Protein AF-A0A7Y0HTE8-F1 (afdb_monomer_lite)

pLDDT: mean 78.84, std 14.49, range [45.84, 96.31]

Foldseek 3Di:
DDPPPPPPPPPCVPVDDDDPVNVVVVVVVVVVVVVVVVD

Secondary structure (DSSP, 8-state):
-----------GGG-----HHHHHHHHHHHHHHHHHTT-

Structure (mmCIF, N/CA/C/O backbone):
data_AF-A0A7Y0HTE8-F1
#
_entry.id   AF-A0A7Y0HTE8-F1
#
loop_
_atom_site.group_PDB
_atom_site.id
_atom_site.type_symbol
_atom_site.label_atom_id
_atom_site.label_alt_id
_atom_site.label_comp_id
_atom_site.label_asym_id
_atom_site.label_entity_id
_atom_site.label_seq_id
_atom_site.pdbx_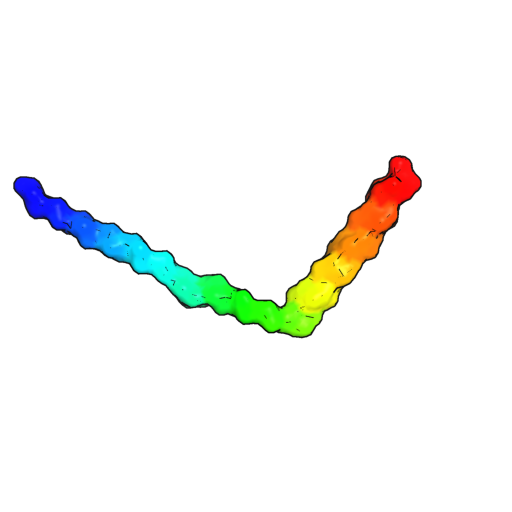PDB_ins_code
_atom_site.Cartn_x
_atom_site.Cartn_y
_atom_site.Cartn_z
_atom_site.occupancy
_atom_site.B_iso_or_equiv
_atom_site.auth_seq_id
_atom_site.auth_comp_id
_atom_site.auth_asym_id
_atom_site.auth_atom_id
_atom_site.pdbx_PDB_model_num
ATOM 1 N N . MET A 1 1 ? -0.463 -2.811 -49.696 1.00 45.84 1 MET A N 1
ATOM 2 C CA . MET A 1 1 ? -0.530 -2.309 -48.307 1.00 45.84 1 MET A CA 1
ATOM 3 C C . MET A 1 1 ? 0.542 -3.025 -47.505 1.00 45.84 1 MET A C 1
ATOM 5 O O . MET A 1 1 ? 0.432 -4.234 -47.339 1.00 45.84 1 MET A O 1
ATOM 9 N N . ARG A 1 2 ? 1.623 -2.343 -47.108 1.00 55.19 2 ARG A N 1
ATOM 10 C CA . ARG A 1 2 ? 2.612 -2.952 -46.208 1.00 55.19 2 ARG A CA 1
ATOM 11 C C . ARG A 1 2 ? 2.006 -2.930 -44.807 1.00 55.19 2 ARG A C 1
ATOM 13 O O . ARG A 1 2 ? 1.618 -1.866 -44.337 1.00 55.19 2 ARG A O 1
ATOM 20 N N . LYS A 1 3 ? 1.823 -4.104 -44.207 1.00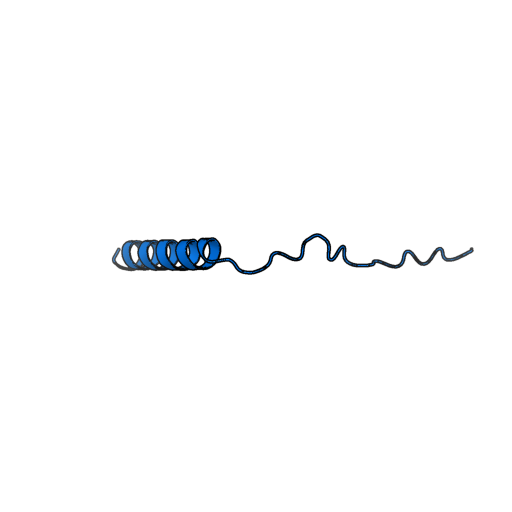 61.59 3 LYS A N 1
ATOM 21 C CA . LYS A 1 3 ? 1.394 -4.225 -42.814 1.00 61.59 3 LYS A CA 1
ATOM 22 C C . LYS A 1 3 ? 2.614 -3.886 -41.966 1.00 61.59 3 LYS A C 1
ATOM 24 O O . LYS A 1 3 ? 3.535 -4.689 -41.884 1.00 61.59 3 LYS A O 1
ATOM 29 N N . ASN A 1 4 ? 2.647 -2.678 -41.418 1.00 67.31 4 ASN A N 1
ATOM 30 C CA . ASN A 1 4 ? 3.597 -2.341 -40.3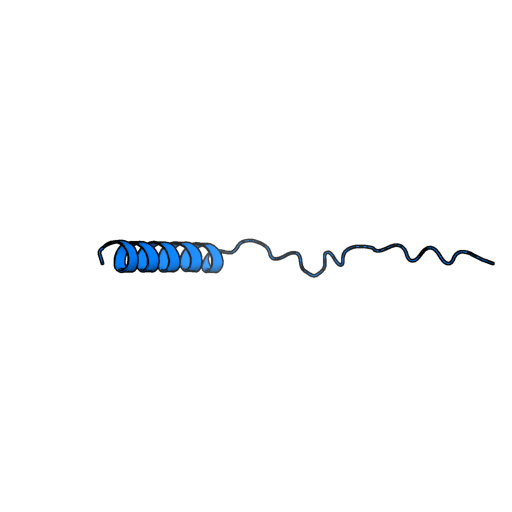70 1.00 67.31 4 ASN A CA 1
ATOM 31 C C . ASN A 1 4 ? 3.098 -3.060 -39.114 1.00 67.31 4 ASN A C 1
ATOM 33 O O . ASN A 1 4 ? 2.204 -2.561 -38.434 1.00 67.31 4 ASN A O 1
ATOM 37 N N . THR A 1 5 ? 3.587 -4.277 -38.881 1.00 72.25 5 THR A N 1
ATOM 38 C CA . THR A 1 5 ? 3.376 -4.979 -37.615 1.00 72.25 5 THR A CA 1
ATOM 39 C C . THR A 1 5 ? 4.052 -4.142 -36.536 1.00 72.25 5 THR A C 1
ATOM 41 O O . THR A 1 5 ? 5.273 -4.038 -36.505 1.00 72.25 5 THR A O 1
ATOM 44 N N . ILE A 1 6 ? 3.250 -3.448 -35.732 1.00 73.69 6 ILE A N 1
ATOM 45 C CA . ILE A 1 6 ? 3.720 -2.812 -34.506 1.00 73.69 6 ILE A CA 1
ATOM 46 C C . ILE A 1 6 ? 3.844 -3.957 -33.512 1.00 73.69 6 ILE A C 1
ATOM 48 O O . ILE A 1 6 ? 2.829 -4.468 -33.036 1.00 73.69 6 ILE A O 1
ATOM 52 N N . ASP A 1 7 ? 5.070 -4.403 -33.263 1.00 71.19 7 ASP A N 1
ATOM 53 C CA . ASP A 1 7 ? 5.340 -5.340 -32.182 1.00 71.19 7 ASP A CA 1
ATOM 54 C C . ASP A 1 7 ? 5.053 -4.604 -30.868 1.00 71.19 7 ASP A C 1
ATOM 56 O O . ASP A 1 7 ? 5.810 -3.730 -30.443 1.00 71.19 7 ASP A O 1
ATOM 60 N N . PHE A 1 8 ? 3.902 -4.899 -30.258 1.00 67.06 8 PHE A N 1
ATOM 61 C CA . PHE A 1 8 ? 3.597 -4.491 -28.890 1.00 67.06 8 PHE A CA 1
ATOM 62 C C . PHE A 1 8 ? 4.532 -5.271 -27.971 1.00 67.06 8 PHE A C 1
ATOM 64 O O . PHE A 1 8 ? 4.215 -6.369 -27.519 1.00 67.06 8 PHE A O 1
ATOM 71 N N . VAL A 1 9 ? 5.717 -4.718 -27.741 1.00 71.12 9 VAL A N 1
ATOM 72 C CA . VAL A 1 9 ? 6.583 -5.151 -26.654 1.00 71.12 9 VAL A CA 1
ATOM 73 C C . VAL A 1 9 ? 5.996 -4.509 -25.398 1.00 71.12 9 VAL A C 1
ATOM 75 O O . VAL A 1 9 ? 6.020 -3.278 -25.311 1.00 71.12 9 VAL A O 1
ATOM 78 N N . PRO A 1 10 ? 5.378 -5.275 -24.477 1.00 68.94 10 PRO A N 1
ATOM 79 C CA . PRO A 1 10 ? 4.971 -4.714 -23.202 1.00 68.94 10 PRO A CA 1
ATOM 80 C C . PRO A 1 10 ? 6.220 -4.130 -22.553 1.00 68.94 10 PRO A C 1
ATOM 82 O O . PRO A 1 10 ? 7.254 -4.792 -22.468 1.00 68.94 10 PRO A O 1
ATOM 85 N N . ASP A 1 11 ? 6.128 -2.857 -22.197 1.00 68.56 11 ASP A N 1
ATOM 86 C CA . ASP A 1 11 ? 7.204 -2.143 -21.542 1.00 68.56 11 ASP A CA 1
ATOM 87 C C . ASP A 1 11 ? 7.415 -2.760 -20.157 1.00 68.56 11 ASP A C 1
ATOM 89 O O . ASP A 1 11 ? 6.726 -2.427 -19.195 1.00 68.56 11 ASP A O 1
ATOM 93 N N . ASP A 1 12 ? 8.350 -3.705 -20.069 1.00 65.25 12 ASP A N 1
ATOM 94 C CA . ASP A 1 12 ? 8.742 -4.353 -18.812 1.00 65.25 12 ASP A CA 1
ATOM 95 C C . ASP A 1 12 ? 9.471 -3.373 -17.870 1.00 65.25 12 ASP A C 1
ATOM 97 O O . ASP A 1 12 ? 9.839 -3.703 -16.747 1.00 65.25 12 ASP A O 1
ATOM 101 N N . SER A 1 13 ? 9.631 -2.111 -18.290 1.00 61.50 13 SER A N 1
ATOM 102 C CA . SER A 1 13 ? 10.068 -1.007 -17.431 1.00 61.50 13 SER A CA 1
ATOM 103 C C . SER A 1 13 ? 9.122 -0.748 -16.254 1.00 61.50 13 SER A C 1
ATOM 105 O O . SER A 1 13 ? 9.518 -0.089 -15.296 1.00 61.50 13 SER A O 1
ATOM 107 N N . ALA A 1 14 ? 7.883 -1.248 -16.312 1.00 66.31 14 ALA A N 1
ATOM 108 C CA . ALA A 1 14 ? 6.936 -1.219 -15.200 1.00 66.31 14 ALA A CA 1
ATOM 109 C C . ALA A 1 14 ? 7.040 -2.454 -14.281 1.00 66.31 14 ALA A C 1
ATOM 111 O O . ALA A 1 14 ? 6.115 -2.711 -13.507 1.00 66.31 14 ALA A O 1
ATOM 112 N N . SER A 1 15 ? 8.134 -3.221 -14.358 1.00 72.25 15 SER A N 1
ATOM 113 C CA . SER A 1 15 ? 8.442 -4.255 -13.372 1.00 72.25 15 SER A CA 1
ATOM 114 C C . SER A 1 15 ? 8.688 -3.599 -12.010 1.00 72.25 15 SER A C 1
ATOM 116 O O . SER A 1 15 ? 9.739 -3.007 -11.751 1.00 72.25 15 SER A O 1
ATOM 118 N N . HIS A 1 16 ? 7.667 -3.638 -11.154 1.00 80.44 16 HIS A N 1
ATOM 119 C CA . HIS A 1 16 ? 7.765 -3.229 -9.758 1.00 80.44 16 HIS A CA 1
ATOM 120 C C . HIS A 1 16 ? 8.129 -4.452 -8.927 1.00 80.44 16 HIS A C 1
ATOM 122 O O . HIS A 1 16 ? 7.321 -5.370 -8.774 1.00 80.44 16 HIS A O 1
ATOM 128 N N . GLU A 1 17 ? 9.347 -4.459 -8.399 1.00 87.19 17 GLU A N 1
ATOM 129 C CA . GLU A 1 17 ? 9.775 -5.500 -7.474 1.00 87.19 17 GLU A CA 1
ATOM 130 C C . GLU A 1 17 ? 9.108 -5.303 -6.120 1.00 87.19 17 GLU A C 1
ATOM 132 O O . GLU A 1 17 ? 9.049 -4.192 -5.593 1.00 87.19 17 GLU A O 1
ATOM 137 N N . TRP A 1 18 ? 8.636 -6.402 -5.538 1.00 90.88 18 TRP A N 1
ATOM 138 C CA . TRP A 1 18 ? 8.009 -6.356 -4.228 1.00 90.88 18 TRP A CA 1
ATOM 139 C C . TRP A 1 18 ? 9.028 -5.943 -3.168 1.00 90.88 18 TRP A C 1
ATOM 141 O O . TRP A 1 18 ? 10.073 -6.576 -2.995 1.00 90.88 18 TRP A O 1
ATOM 151 N N . THR A 1 19 ? 8.700 -4.901 -2.418 1.00 91.62 19 THR A N 1
ATOM 152 C CA . THR A 1 19 ? 9.534 -4.378 -1.340 1.00 91.62 19 THR A CA 1
ATOM 153 C C . THR A 1 19 ? 8.890 -4.601 0.025 1.00 91.62 19 THR A C 1
ATOM 155 O O . THR A 1 19 ? 7.701 -4.889 0.155 1.00 91.62 19 THR A O 1
ATOM 158 N N . GLU A 1 20 ? 9.666 -4.414 1.091 1.00 93.62 20 GLU A N 1
ATOM 159 C CA . GLU A 1 20 ? 9.135 -4.416 2.461 1.00 93.62 20 GLU A CA 1
ATOM 160 C C . GLU A 1 20 ? 8.046 -3.348 2.669 1.00 93.62 20 GLU A C 1
ATOM 162 O O . G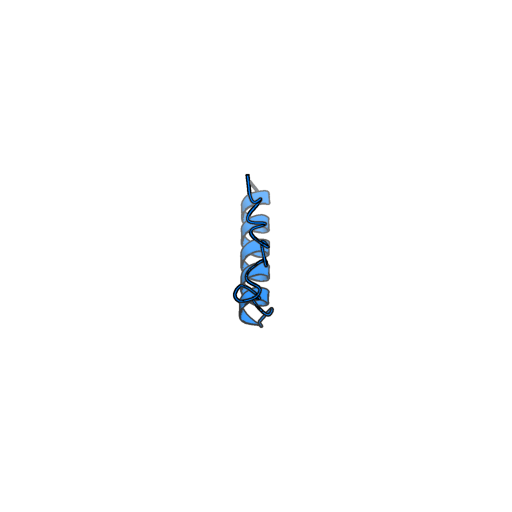LU A 1 20 ? 7.145 -3.528 3.489 1.00 93.62 20 GLU A O 1
ATOM 167 N N . TYR A 1 21 ? 8.101 -2.245 1.914 1.00 93.50 21 TYR A N 1
ATOM 168 C CA . TYR A 1 21 ? 7.076 -1.204 1.946 1.00 93.50 21 TYR A CA 1
ATOM 169 C C . TYR A 1 21 ? 5.740 -1.705 1.391 1.00 93.50 21 TYR A C 1
ATOM 171 O O . TYR A 1 21 ? 4.695 -1.445 1.986 1.00 93.50 21 TYR A O 1
ATOM 179 N N . ASP A 1 22 ? 5.777 -2.492 0.316 1.00 94.25 22 ASP A N 1
AT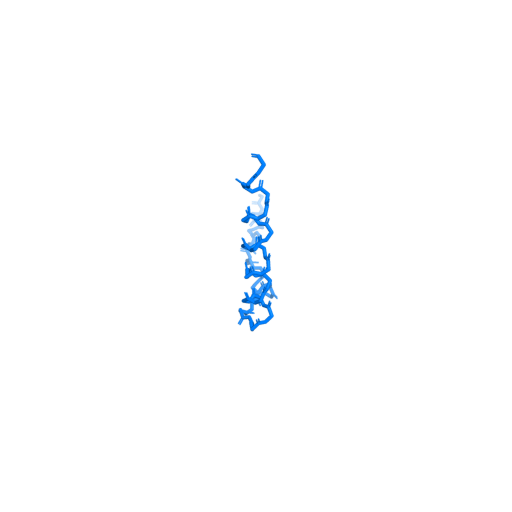OM 180 C CA . ASP A 1 22 ? 4.578 -3.101 -0.261 1.00 94.25 22 ASP A CA 1
ATOM 181 C C . ASP A 1 22 ? 3.943 -4.099 0.713 1.00 94.25 22 ASP A C 1
ATOM 183 O O . ASP A 1 22 ? 2.725 -4.108 0.890 1.00 94.25 22 ASP A O 1
ATOM 187 N N . SER A 1 23 ? 4.764 -4.872 1.434 1.00 94.25 23 SER A N 1
ATOM 188 C CA . SER A 1 23 ? 4.279 -5.759 2.501 1.00 94.25 23 SER A CA 1
ATOM 189 C C . SER A 1 23 ? 3.547 -4.985 3.599 1.00 94.25 23 SER A C 1
ATOM 191 O O . SER A 1 23 ? 2.445 -5.365 3.991 1.00 94.25 23 SER A O 1
ATOM 193 N N . ARG A 1 24 ? 4.114 -3.862 4.055 1.00 96.31 24 ARG A N 1
ATOM 194 C CA . ARG A 1 24 ? 3.481 -3.007 5.070 1.00 96.31 24 ARG A CA 1
ATOM 195 C C . ARG A 1 24 ? 2.156 -2.415 4.595 1.00 96.31 24 ARG A C 1
ATOM 197 O O . ARG A 1 24 ? 1.198 -2.399 5.360 1.00 96.31 24 ARG A O 1
ATOM 204 N N . LEU A 1 25 ? 2.080 -1.961 3.344 1.00 95.88 25 LEU A N 1
ATOM 205 C CA . LEU A 1 25 ? 0.838 -1.431 2.773 1.00 95.88 25 LEU A CA 1
ATOM 206 C C . LEU A 1 25 ? -0.278 -2.482 2.746 1.00 95.88 25 LEU A C 1
ATOM 208 O O . LEU A 1 25 ? -1.433 -2.167 3.033 1.00 95.88 25 LEU A O 1
ATOM 212 N N . VAL A 1 26 ? 0.058 -3.734 2.427 1.00 94.12 26 VAL A N 1
ATOM 213 C CA . VAL A 1 26 ? -0.906 -4.844 2.450 1.00 94.12 26 VAL A CA 1
ATOM 214 C C . VAL A 1 26 ? -1.411 -5.112 3.869 1.00 94.12 26 VAL A C 1
ATOM 216 O O . VAL A 1 26 ? -2.610 -5.330 4.058 1.00 94.12 26 VAL A O 1
ATOM 219 N N . GLU A 1 27 ? -0.529 -5.072 4.866 1.00 94.12 27 GLU A N 1
ATOM 220 C CA . GLU A 1 27 ? -0.898 -5.247 6.275 1.00 94.12 27 GLU A CA 1
ATOM 221 C C . GLU A 1 27 ? -1.816 -4.119 6.769 1.00 94.12 27 GLU A C 1
ATOM 223 O O . GLU A 1 27 ? -2.888 -4.402 7.308 1.00 94.12 27 GLU A O 1
ATOM 228 N N . GLU A 1 28 ? -1.467 -2.856 6.505 1.00 94.88 28 GLU A N 1
ATOM 229 C CA . GLU A 1 28 ? -2.292 -1.689 6.856 1.00 94.88 28 GLU A CA 1
ATOM 230 C C . GLU A 1 28 ? -3.682 -1.767 6.203 1.00 94.88 28 GLU A C 1
ATOM 232 O O . GLU A 1 28 ? -4.706 -1.518 6.846 1.00 94.88 28 GLU A O 1
ATOM 237 N N . TYR A 1 29 ? -3.749 -2.181 4.935 1.00 93.12 29 TYR A N 1
ATOM 238 C CA . TYR A 1 29 ? -5.019 -2.369 4.238 1.00 93.12 29 TYR A CA 1
ATOM 239 C C . TYR A 1 29 ? -5.859 -3.503 4.846 1.00 93.12 29 TYR A C 1
ATOM 241 O O . TYR A 1 29 ? -7.079 -3.376 4.995 1.00 93.12 29 TYR A O 1
ATOM 249 N N . ALA A 1 30 ? -5.227 -4.607 5.250 1.00 93.12 30 ALA A N 1
ATOM 250 C CA . ALA A 1 30 ? -5.918 -5.702 5.923 1.00 93.12 30 ALA A CA 1
ATOM 251 C C . ALA A 1 30 ? -6.498 -5.269 7.281 1.00 93.12 30 ALA A C 1
ATOM 253 O O . ALA A 1 30 ? -7.605 -5.685 7.637 1.00 93.12 30 ALA A O 1
ATOM 254 N N . GLU A 1 31 ? -5.796 -4.417 8.030 1.00 93.25 31 GLU A N 1
ATOM 255 C CA . GLU A 1 31 ? -6.312 -3.823 9.268 1.00 93.25 31 GLU A CA 1
ATOM 256 C C . GLU A 1 31 ? -7.507 -2.903 9.002 1.00 93.25 31 GLU A C 1
ATOM 258 O O . GLU A 1 31 ? -8.539 -3.023 9.669 1.00 93.25 31 GLU A O 1
ATOM 263 N N . GLN A 1 32 ? -7.426 -2.052 7.975 1.00 92.00 32 GLN A N 1
ATOM 264 C CA . GLN A 1 32 ? -8.541 -1.195 7.564 1.00 92.00 32 GLN A CA 1
ATOM 265 C C . GLN A 1 32 ? -9.788 -2.016 7.221 1.00 92.00 32 GLN A C 1
ATOM 267 O O . GLN A 1 32 ? -10.873 -1.732 7.732 1.00 92.00 32 GLN A O 1
ATOM 272 N N . LEU A 1 33 ? -9.652 -3.089 6.438 1.00 91.06 33 LEU A N 1
ATOM 273 C CA . LEU A 1 33 ? -10.777 -3.967 6.108 1.00 91.06 33 LEU A CA 1
ATOM 274 C C . LEU A 1 33 ? -11.393 -4.633 7.342 1.00 91.06 33 LEU A C 1
ATOM 276 O O . LEU A 1 33 ? -12.617 -4.735 7.428 1.00 91.06 33 LEU A O 1
ATOM 280 N N . ARG A 1 34 ? -10.579 -5.041 8.324 1.00 86.38 34 ARG A N 1
ATOM 281 C CA . ARG A 1 34 ? -11.088 -5.582 9.596 1.00 86.38 34 ARG A CA 1
ATOM 282 C C . ARG A 1 34 ? -11.927 -4.554 10.346 1.00 86.38 34 ARG A C 1
ATOM 284 O O . ARG A 1 34 ? -12.968 -4.916 10.879 1.00 86.38 34 ARG A O 1
ATOM 291 N N . THR A 1 35 ? -11.511 -3.289 10.359 1.00 81.12 35 THR A N 1
ATOM 292 C CA . THR A 1 35 ? -12.280 -2.221 11.018 1.00 81.12 35 THR A CA 1
ATOM 293 C C . THR A 1 35 ? -13.582 -1.883 10.292 1.00 81.12 35 THR A C 1
ATOM 295 O O . THR A 1 35 ? -14.583 -1.616 10.950 1.00 81.12 35 THR A O 1
ATOM 298 N N . ILE A 1 36 ? -13.607 -1.961 8.957 1.00 79.88 36 ILE A N 1
ATOM 299 C CA . ILE A 1 36 ? -14.815 -1.722 8.148 1.00 79.88 36 ILE A CA 1
ATOM 300 C C . ILE A 1 36 ? -15.803 -2.895 8.263 1.00 79.88 36 ILE A C 1
ATOM 302 O O . ILE A 1 36 ? -17.011 -2.687 8.284 1.00 79.88 36 ILE A O 1
ATOM 306 N N . SER A 1 37 ? -15.305 -4.130 8.379 1.00 64.19 37 SER A N 1
ATOM 307 C CA . SER A 1 37 ? -16.124 -5.350 8.442 1.00 64.19 37 SER A CA 1
ATOM 308 C C . SER A 1 37 ? -16.878 -5.552 9.769 1.00 64.19 37 SER A C 1
ATOM 310 O O . SER A 1 37 ? -17.634 -6.516 9.877 1.00 64.19 37 SER A O 1
ATOM 312 N N . ILE A 1 38 ? -16.668 -4.699 10.778 1.00 58.62 38 ILE A N 1
ATOM 313 C CA . ILE A 1 38 ? -17.336 -4.771 12.096 1.00 58.62 38 ILE A CA 1
ATOM 314 C C . ILE A 1 38 ? -18.511 -3.762 12.187 1.00 58.62 38 ILE A C 1
ATOM 316 O O . ILE A 1 38 ? -19.079 -3.561 13.259 1.00 58.62 38 ILE A O 1
ATOM 320 N 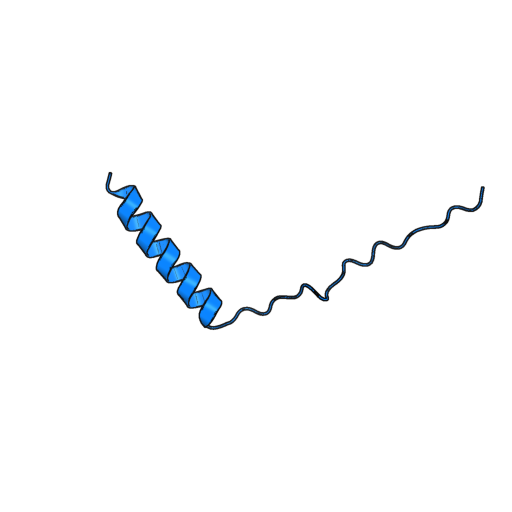N . GLY A 1 39 ? -18.891 -3.138 11.064 1.00 53.09 39 GLY A N 1
ATOM 321 C CA . GLY A 1 39 ? -20.102 -2.313 10.935 1.00 53.09 39 GLY A CA 1
ATOM 322 C C . GLY A 1 39 ? -21.383 -3.124 10.792 1.00 53.09 39 GLY A C 1
ATOM 323 O O . GLY A 1 39 ? -21.379 -4.094 10.001 1.00 53.09 39 GLY A O 1
#

Radius of gyration: 20.33 Å; chains: 1; bounding box: 30×5×60 Å

Sequence (39 aa):
MRKNTIDFVPDDSASHEWTEYDSRLVEEYAEQLRTISIG

Organism: NCBI:txid2675325